Protein AF-A0A4Z0YUM8-F1 (afdb_monomer_lite)

Structure (mmCIF, N/CA/C/O backbone):
data_AF-A0A4Z0YUM8-F1
#
_entry.id   AF-A0A4Z0YUM8-F1
#
loop_
_atom_site.group_PDB
_atom_site.id
_atom_site.type_symbol
_atom_site.label_atom_id
_atom_site.label_alt_id
_atom_site.label_comp_id
_atom_site.label_asym_id
_atom_site.label_entity_id
_atom_site.label_seq_id
_atom_site.pdbx_PDB_ins_code
_atom_site.Cartn_x
_atom_site.Cartn_y
_atom_site.Cartn_z
_atom_site.occupancy
_atom_site.B_iso_or_equiv
_atom_site.auth_seq_id
_atom_site.auth_comp_id
_atom_site.auth_asym_id
_atom_site.auth_atom_id
_atom_site.pdbx_PDB_model_num
ATOM 1 N N . MET A 1 1 ? -25.421 -18.903 24.228 1.00 39.03 1 MET A N 1
ATOM 2 C CA . MET A 1 1 ? -24.844 -17.783 23.452 1.00 39.03 1 MET A CA 1
ATOM 3 C C . MET A 1 1 ? -24.261 -18.349 22.165 1.00 39.03 1 MET A C 1
ATOM 5 O O . MET A 1 1 ? -23.319 -19.126 22.245 1.00 39.03 1 MET A O 1
ATOM 9 N N . ARG A 1 2 ? -24.851 -18.063 20.997 1.00 42.38 2 ARG A N 1
ATOM 10 C CA . ARG A 1 2 ? -24.218 -18.382 19.706 1.00 42.38 2 ARG A CA 1
ATOM 11 C C . ARG A 1 2 ? -23.190 -17.288 19.436 1.00 42.38 2 ARG A C 1
ATOM 13 O O . ARG A 1 2 ? -23.579 -16.132 19.321 1.00 42.38 2 ARG A O 1
ATOM 20 N N . MET A 1 3 ? -21.909 -17.638 19.367 1.00 44.06 3 MET A N 1
ATOM 21 C CA . MET A 1 3 ? -20.911 -16.745 18.785 1.00 44.06 3 MET A CA 1
ATOM 22 C C . MET A 1 3 ? -21.235 -16.647 17.295 1.00 44.06 3 MET A C 1
ATOM 24 O O . MET A 1 3 ? -21.084 -17.626 16.563 1.00 44.06 3 MET A O 1
ATOM 28 N N . VAL A 1 4 ? -21.760 -15.504 16.858 1.00 55.09 4 VAL A N 1
ATOM 29 C CA . VAL A 1 4 ? -21.798 -15.181 15.433 1.00 55.09 4 VAL A CA 1
ATOM 30 C C . VAL A 1 4 ? -20.334 -15.046 15.028 1.00 55.09 4 VAL A C 1
ATOM 32 O O . VAL A 1 4 ? -19.648 -14.148 15.503 1.00 55.09 4 VAL A O 1
ATOM 35 N N . ARG A 1 5 ? -19.817 -15.993 14.239 1.00 58.06 5 ARG A N 1
ATOM 36 C CA . ARG A 1 5 ? -18.514 -15.812 13.597 1.00 58.06 5 ARG A CA 1
ATOM 37 C C . ARG A 1 5 ? -18.691 -14.670 12.608 1.00 58.06 5 ARG A C 1
ATOM 39 O O . ARG A 1 5 ? -19.386 -14.842 11.610 1.00 58.06 5 ARG A O 1
ATOM 46 N N . GLU A 1 6 ? -18.128 -13.512 12.924 1.00 72.12 6 GLU A N 1
ATOM 47 C CA . GLU A 1 6 ? -18.044 -12.417 11.967 1.00 72.12 6 GLU A CA 1
ATOM 48 C C . GLU A 1 6 ? -17.332 -12.928 10.715 1.00 72.12 6 GLU A C 1
ATOM 50 O O . GLU A 1 6 ? -16.267 -13.545 10.796 1.00 72.12 6 GLU A O 1
ATOM 55 N N . ARG A 1 7 ? -17.957 -12.731 9.551 1.00 84.81 7 ARG A N 1
ATOM 56 C CA . ARG A 1 7 ? -17.320 -13.049 8.276 1.00 84.81 7 ARG A CA 1
ATOM 57 C C . ARG A 1 7 ? -16.142 -12.087 8.113 1.00 84.81 7 ARG A C 1
ATOM 59 O O . ARG A 1 7 ? -16.313 -10.874 8.229 1.00 84.81 7 ARG A O 1
ATOM 66 N N . VAL A 1 8 ? -14.961 -12.647 7.896 1.00 93.00 8 VAL A N 1
ATOM 67 C CA . VAL A 1 8 ? -13.752 -11.899 7.550 1.00 93.00 8 VAL A CA 1
ATOM 68 C C . VAL A 1 8 ? -13.536 -12.075 6.056 1.00 93.00 8 VAL A C 1
ATOM 70 O O . VAL A 1 8 ? -13.569 -13.208 5.573 1.00 93.00 8 VAL A O 1
ATOM 73 N N . VAL A 1 9 ? -13.386 -10.967 5.336 1.00 95.56 9 VAL A N 1
ATOM 74 C CA . VAL A 1 9 ? -12.909 -10.981 3.948 1.00 95.56 9 VAL A CA 1
ATOM 75 C C . VAL A 1 9 ? -11.384 -10.952 3.989 1.00 95.56 9 VAL A C 1
ATOM 77 O O . VAL A 1 9 ? -10.808 -10.193 4.769 1.00 95.56 9 VAL A O 1
ATOM 80 N N . ASP A 1 10 ? -10.751 -11.829 3.213 1.00 96.31 10 ASP A N 1
ATOM 81 C CA . ASP A 1 10 ? -9.299 -11.884 3.060 1.00 96.31 10 ASP A CA 1
ATOM 82 C C . ASP A 1 10 ? -8.924 -11.290 1.704 1.00 96.31 10 ASP A C 1
ATOM 84 O O . ASP A 1 10 ? -9.365 -11.786 0.672 1.00 96.31 10 ASP A O 1
ATOM 88 N N . PHE A 1 11 ? -8.117 -10.234 1.723 1.00 98.00 11 PHE A N 1
ATOM 89 C CA . PHE A 1 11 ? -7.722 -9.485 0.534 1.00 98.00 11 PHE A CA 1
ATOM 90 C C . PHE A 1 11 ? -6.359 -9.897 -0.030 1.00 98.00 11 PHE A C 1
ATOM 92 O O . PHE A 1 11 ? -5.881 -9.290 -0.986 1.00 98.00 11 PHE A O 1
ATOM 99 N N . ASN A 1 12 ? -5.700 -10.916 0.534 1.00 97.56 12 ASN A N 1
ATOM 100 C CA . ASN A 1 12 ? -4.313 -11.238 0.194 1.00 97.56 12 ASN A CA 1
ATOM 101 C C . ASN A 1 12 ? -4.078 -11.516 -1.306 1.00 97.56 12 ASN A C 1
ATOM 103 O O . ASN A 1 12 ? -2.969 -11.290 -1.793 1.00 97.56 12 ASN A O 1
ATOM 107 N N . GLU A 1 13 ? -5.093 -11.969 -2.043 1.00 97.44 13 GLU A N 1
ATOM 108 C CA . GLU A 1 13 ? -5.005 -12.158 -3.495 1.00 97.44 13 GLU A CA 1
ATOM 109 C C . GLU A 1 13 ? -4.672 -10.863 -4.251 1.00 97.44 13 GLU A C 1
ATOM 111 O O . GLU A 1 13 ? -3.829 -10.898 -5.142 1.00 97.44 13 GLU A O 1
ATOM 116 N N . TYR A 1 14 ? -5.194 -9.707 -3.830 1.00 98.44 14 TYR A N 1
ATOM 117 C CA . TYR A 1 14 ? -4.875 -8.414 -4.446 1.00 98.44 14 TYR A CA 1
ATOM 118 C C . TYR A 1 14 ? -3.397 -8.035 -4.272 1.00 98.44 14 TYR A C 1
ATOM 120 O O . TYR A 1 14 ? -2.779 -7.493 -5.187 1.00 98.44 14 TYR A O 1
ATOM 128 N N . ALA A 1 15 ? -2.786 -8.375 -3.132 1.00 97.62 15 ALA A N 1
ATOM 129 C CA . ALA A 1 15 ? -1.348 -8.179 -2.940 1.00 97.62 15 ALA A CA 1
ATOM 130 C C . ALA A 1 15 ? -0.509 -9.109 -3.832 1.00 97.62 15 ALA A C 1
ATOM 132 O O . ALA A 1 15 ? 0.540 -8.697 -4.328 1.00 97.62 15 ALA A O 1
ATOM 133 N N . VAL A 1 16 ? -0.961 -10.350 -4.049 1.00 98.25 16 VAL A N 1
ATOM 134 C CA . VAL A 1 16 ? -0.305 -11.292 -4.971 1.00 98.25 16 VAL A CA 1
ATOM 135 C C . VAL A 1 16 ? -0.409 -10.790 -6.411 1.00 98.25 16 VAL A C 1
ATOM 137 O O . VAL A 1 16 ? 0.597 -10.795 -7.119 1.00 98.25 16 VAL A O 1
ATOM 140 N N . THR A 1 17 ? -1.579 -10.302 -6.824 1.00 98.19 17 THR A N 1
ATOM 141 C CA . THR A 1 17 ? -1.797 -9.717 -8.153 1.00 98.19 17 THR A CA 1
ATOM 142 C C . THR A 1 17 ? -0.903 -8.502 -8.380 1.00 98.19 17 THR A C 1
ATOM 144 O O . THR A 1 17 ? -0.144 -8.488 -9.345 1.00 98.19 17 THR A O 1
ATOM 147 N N . ALA A 1 18 ? -0.893 -7.528 -7.464 1.00 98.19 18 ALA A N 1
ATOM 148 C CA . ALA A 1 18 ? -0.030 -6.350 -7.580 1.00 98.19 18 ALA A CA 1
ATOM 149 C C . ALA A 1 18 ? 1.464 -6.721 -7.638 1.00 98.19 18 ALA A C 1
ATOM 151 O O . ALA A 1 18 ? 2.238 -6.127 -8.391 1.00 98.19 18 ALA A O 1
ATOM 152 N N . TRP A 1 19 ? 1.881 -7.737 -6.873 1.00 98.38 19 TRP A N 1
ATOM 153 C CA . TRP A 1 19 ? 3.237 -8.270 -6.967 1.00 98.38 19 TRP A CA 1
ATOM 154 C C . TRP A 1 19 ? 3.523 -8.875 -8.342 1.00 98.38 19 TRP A C 1
ATOM 156 O O . TRP A 1 19 ? 4.568 -8.573 -8.920 1.00 98.38 19 TRP A O 1
ATOM 166 N N . HIS A 1 20 ? 2.605 -9.679 -8.885 1.00 97.94 20 HIS A N 1
ATOM 167 C CA . HIS A 1 20 ? 2.757 -10.285 -10.205 1.00 97.94 20 HIS A CA 1
ATOM 168 C C . HIS A 1 20 ? 2.899 -9.216 -11.293 1.00 97.94 20 HIS A C 1
ATOM 170 O O . HIS A 1 20 ? 3.880 -9.248 -12.038 1.00 97.94 20 HIS A O 1
ATOM 176 N N . VAL A 1 21 ? 2.007 -8.218 -11.292 1.00 98.06 21 VAL A N 1
ATOM 177 C CA . VAL A 1 21 ? 2.018 -7.070 -12.213 1.00 98.06 21 VAL A CA 1
ATOM 178 C C . VAL A 1 21 ? 3.389 -6.397 -12.261 1.00 98.06 21 VAL A C 1
ATOM 180 O O . VAL A 1 21 ? 3.895 -6.133 -13.347 1.00 98.06 21 VAL A O 1
ATOM 183 N N . LEU A 1 22 ? 4.028 -6.167 -11.110 1.00 97.44 22 LEU A N 1
ATOM 184 C CA . LEU A 1 22 ? 5.281 -5.407 -11.044 1.00 97.44 22 LEU A CA 1
ATOM 185 C C . LEU A 1 22 ? 6.564 -6.247 -11.112 1.00 97.44 22 LEU A C 1
ATOM 187 O O . LEU A 1 22 ? 7.640 -5.671 -11.247 1.00 97.44 22 LEU A O 1
ATOM 191 N N . ASN A 1 23 ? 6.486 -7.577 -10.986 1.00 95.94 23 ASN A N 1
ATOM 192 C CA . ASN A 1 23 ? 7.684 -8.425 -10.864 1.00 95.94 23 ASN A CA 1
ATOM 193 C C . ASN A 1 23 ? 7.767 -9.574 -11.872 1.00 95.94 23 ASN A C 1
ATOM 195 O O . ASN A 1 23 ? 8.863 -10.079 -12.099 1.00 95.94 23 ASN A O 1
ATOM 199 N N . THR A 1 24 ? 6.644 -10.046 -12.419 1.00 95.62 24 THR A N 1
ATOM 200 C CA . THR A 1 24 ? 6.628 -11.281 -13.231 1.00 95.62 24 THR A CA 1
ATOM 201 C C . THR A 1 24 ? 5.616 -11.283 -14.381 1.00 95.62 24 THR A C 1
ATOM 203 O O . THR A 1 24 ? 5.461 -12.314 -15.030 1.00 95.62 24 THR A O 1
ATOM 206 N N . SER A 1 25 ? 4.928 -10.168 -14.631 1.00 95.50 25 SER A N 1
ATOM 207 C CA . SER A 1 25 ? 4.009 -10.000 -15.763 1.00 95.50 25 SER A CA 1
ATOM 208 C C . SER A 1 25 ? 4.757 -9.713 -17.068 1.00 95.50 25 SER A C 1
ATOM 210 O O . SER A 1 25 ? 5.950 -9.395 -17.076 1.00 95.50 25 SER A O 1
ATOM 212 N N . GLU A 1 26 ? 4.026 -9.716 -18.174 1.00 94.56 26 GLU A N 1
ATOM 213 C CA . GLU A 1 26 ? 4.465 -9.239 -19.482 1.00 94.56 26 GLU A CA 1
ATOM 214 C C . GLU A 1 26 ? 4.989 -7.793 -19.466 1.00 94.56 26 GLU A C 1
ATOM 216 O O . GLU A 1 26 ? 5.866 -7.458 -20.261 1.00 94.56 26 GLU A O 1
ATOM 221 N N . TYR A 1 27 ? 4.531 -6.945 -18.535 1.00 94.75 27 TYR A N 1
ATOM 222 C CA . TYR A 1 27 ? 5.014 -5.565 -18.407 1.00 94.75 27 TYR A CA 1
ATOM 223 C C . TYR A 1 27 ? 6.481 -5.503 -17.979 1.00 94.75 27 TYR A C 1
ATOM 225 O O . TYR A 1 27 ? 7.163 -4.508 -18.219 1.00 94.75 27 TYR A O 1
ATOM 233 N N . THR A 1 28 ? 6.972 -6.563 -17.330 1.00 93.38 28 THR A N 1
ATOM 234 C CA . THR A 1 28 ? 8.376 -6.680 -16.916 1.00 93.38 28 THR A CA 1
ATOM 235 C C . THR A 1 28 ? 9.277 -7.178 -18.043 1.00 93.38 28 THR A C 1
ATOM 237 O O . THR A 1 28 ? 10.501 -7.092 -17.946 1.00 93.38 28 THR A O 1
ATOM 240 N N . GLU A 1 29 ? 8.705 -7.658 -19.146 1.00 92.12 29 GLU A N 1
ATOM 241 C CA . GLU A 1 29 ? 9.470 -8.202 -20.257 1.00 92.12 29 GLU A CA 1
ATOM 242 C C . GLU A 1 29 ? 9.963 -7.114 -21.224 1.00 92.12 29 GLU A C 1
ATOM 244 O O . GLU A 1 29 ? 9.377 -6.047 -21.410 1.00 92.12 29 GLU A O 1
ATOM 249 N N . GLY A 1 30 ? 11.062 -7.409 -21.920 1.00 89.81 30 GLY A N 1
ATOM 250 C CA . GLY A 1 30 ? 11.582 -6.553 -22.983 1.00 89.81 30 GLY A CA 1
ATOM 251 C C . GLY A 1 30 ? 12.551 -5.468 -22.513 1.00 89.81 30 GLY A C 1
ATOM 252 O O . GLY A 1 30 ? 13.209 -5.575 -21.484 1.00 89.81 30 GLY A O 1
ATOM 253 N N . SER A 1 31 ? 12.742 -4.456 -23.362 1.00 95.06 31 SER A N 1
ATOM 254 C CA . SER A 1 31 ? 13.673 -3.358 -23.092 1.00 95.06 31 SER A CA 1
ATOM 255 C C . SER A 1 31 ? 13.038 -2.308 -22.181 1.00 95.06 31 SER A C 1
ATOM 257 O O . SER A 1 31 ? 11.819 -2.172 -22.145 1.00 95.06 31 SER A O 1
ATOM 259 N N . GLY A 1 32 ? 13.861 -1.479 -21.531 1.00 95.50 32 GLY A N 1
ATOM 260 C CA . GLY A 1 32 ? 13.364 -0.386 -20.686 1.00 95.50 32 GLY A CA 1
ATOM 261 C C . GLY A 1 32 ? 12.387 0.564 -21.397 1.00 95.50 32 GLY A C 1
ATOM 262 O O . GLY A 1 32 ? 11.445 1.035 -20.780 1.00 95.50 32 GLY A O 1
ATOM 263 N N . SER A 1 33 ? 12.532 0.786 -22.711 1.00 95.75 33 SER A N 1
ATOM 264 C CA . SER A 1 33 ? 11.564 1.585 -23.486 1.00 95.75 33 SER A CA 1
ATOM 265 C C . SER A 1 33 ? 10.181 0.932 -23.561 1.00 95.75 33 SER A C 1
ATOM 267 O O . SER A 1 33 ? 9.184 1.636 -23.502 1.00 95.75 33 SER A O 1
ATOM 269 N N . LYS A 1 34 ? 10.113 -0.400 -23.680 1.00 95.31 34 LYS A N 1
ATOM 270 C CA . LYS A 1 34 ? 8.835 -1.125 -23.665 1.00 95.31 34 LYS A CA 1
ATOM 271 C C . LYS A 1 34 ? 8.221 -1.125 -22.271 1.00 95.31 34 LYS A C 1
ATOM 273 O O . LYS A 1 34 ? 7.028 -0.905 -22.135 1.00 95.31 34 LYS A O 1
ATOM 278 N N . GLN A 1 35 ? 9.049 -1.314 -21.244 1.00 97.00 35 GLN A N 1
ATOM 279 C CA . GLN A 1 35 ? 8.609 -1.224 -19.852 1.00 97.00 35 GLN A CA 1
ATOM 280 C C . GLN A 1 35 ? 8.076 0.176 -19.503 1.00 97.00 35 GLN A C 1
ATOM 282 O O . GLN A 1 35 ? 7.116 0.289 -18.754 1.00 97.00 35 GLN A O 1
ATOM 287 N N . TYR A 1 36 ? 8.676 1.234 -20.059 1.00 96.56 36 TYR A N 1
ATOM 288 C CA . TYR A 1 36 ? 8.174 2.606 -19.945 1.00 96.56 36 TYR A CA 1
ATOM 289 C C . TYR A 1 36 ? 6.792 2.761 -20.595 1.00 96.56 36 TYR A C 1
ATOM 291 O O . TYR A 1 36 ? 5.893 3.334 -19.999 1.00 96.56 36 TYR A O 1
ATOM 299 N N . GLU A 1 37 ? 6.590 2.226 -21.803 1.00 95.75 37 GLU A N 1
ATOM 300 C CA . GLU A 1 37 ? 5.277 2.264 -22.465 1.00 95.75 37 GLU A CA 1
ATOM 301 C C . GLU A 1 37 ? 4.213 1.480 -21.674 1.00 95.75 37 GLU A C 1
ATOM 303 O O . GLU A 1 37 ? 3.078 1.935 -21.547 1.00 95.75 37 GLU A O 1
ATOM 308 N N . ALA A 1 38 ? 4.594 0.339 -21.093 1.00 95.94 38 ALA A N 1
ATOM 309 C CA . ALA A 1 38 ? 3.719 -0.528 -20.307 1.00 95.94 38 ALA A CA 1
ATOM 310 C C . ALA A 1 38 ? 3.441 -0.028 -18.875 1.00 95.94 38 ALA A C 1
ATOM 312 O O . ALA A 1 38 ? 2.526 -0.525 -18.216 1.00 95.94 38 ALA A O 1
ATOM 313 N N . SER A 1 39 ? 4.205 0.942 -18.356 1.00 96.50 39 SER A N 1
ATOM 314 C CA . SER A 1 39 ? 4.115 1.332 -16.942 1.00 96.50 39 SER A CA 1
ATOM 315 C C . SER A 1 39 ? 2.777 1.951 -16.569 1.00 96.50 39 SER A C 1
ATOM 317 O O . SER A 1 39 ? 2.345 1.819 -15.425 1.00 96.50 39 SER A O 1
ATOM 319 N N . PHE A 1 40 ? 2.106 2.602 -17.520 1.00 95.69 40 PHE A N 1
ATOM 320 C CA . PHE A 1 40 ? 0.789 3.185 -17.288 1.00 95.69 40 PHE A CA 1
ATOM 321 C C . PHE A 1 40 ? -0.284 2.110 -17.064 1.00 95.69 40 PHE A C 1
ATOM 323 O O . PHE A 1 40 ? -1.086 2.231 -16.137 1.00 95.69 40 PHE A O 1
ATOM 330 N N . GLU A 1 41 ? -0.264 1.044 -17.867 1.00 97.50 41 GLU A N 1
ATOM 331 C CA . GLU A 1 41 ? -1.171 -0.103 -17.727 1.00 97.50 41 GLU A CA 1
ATOM 332 C C . GLU A 1 41 ? -0.879 -0.863 -16.428 1.00 97.50 41 GLU A C 1
ATOM 334 O O . GLU A 1 41 ? -1.780 -1.057 -15.614 1.00 97.50 41 GLU A O 1
ATOM 339 N N . ALA A 1 42 ? 0.397 -1.149 -16.146 1.00 97.44 42 ALA A N 1
ATOM 340 C CA . ALA A 1 42 ? 0.805 -1.786 -14.894 1.00 97.44 42 ALA A CA 1
ATOM 341 C C . ALA A 1 42 ? 0.372 -0.985 -13.652 1.00 97.44 42 ALA A C 1
ATOM 343 O O . ALA A 1 42 ? -0.100 -1.549 -12.665 1.00 97.44 42 ALA A O 1
ATOM 344 N N . ARG A 1 43 ? 0.510 0.347 -13.686 1.00 97.50 43 ARG A N 1
ATOM 345 C CA . ARG A 1 43 ? 0.016 1.235 -12.623 1.00 97.50 43 ARG A CA 1
ATOM 346 C C . ARG A 1 43 ? -1.508 1.140 -12.495 1.00 97.50 43 ARG A C 1
ATOM 348 O O . ARG A 1 43 ? -1.988 1.061 -11.366 1.00 97.50 43 ARG A O 1
ATOM 355 N N . SER A 1 44 ? -2.252 1.129 -13.603 1.00 98.06 44 SER A N 1
ATOM 356 C CA . SER A 1 44 ? -3.715 0.977 -13.586 1.00 98.06 44 SER A CA 1
ATOM 357 C C . SER A 1 44 ? -4.138 -0.322 -12.898 1.00 98.06 44 SER A C 1
ATOM 359 O O . SER A 1 44 ? -4.957 -0.280 -11.986 1.00 98.06 44 SER A O 1
ATOM 361 N N . ASP A 1 45 ? -3.508 -1.448 -13.239 1.00 98.38 45 ASP A N 1
ATOM 362 C CA . ASP A 1 45 ? -3.834 -2.752 -12.648 1.00 98.38 45 ASP A CA 1
ATOM 363 C C . ASP A 1 45 ? -3.565 -2.787 -11.131 1.00 98.38 45 ASP A C 1
ATOM 365 O O . ASP A 1 45 ? -4.314 -3.386 -10.351 1.00 98.38 45 ASP A O 1
ATOM 369 N N . VAL A 1 46 ? -2.502 -2.112 -10.676 1.00 98.44 46 VAL A N 1
ATOM 370 C CA . VAL A 1 46 ? -2.215 -1.962 -9.240 1.00 98.44 46 VAL A CA 1
ATOM 371 C C . VAL A 1 46 ? -3.261 -1.078 -8.554 1.00 98.44 46 VAL A C 1
ATOM 373 O O . VAL A 1 46 ? -3.695 -1.403 -7.448 1.00 98.44 46 VAL A O 1
ATOM 376 N N . ILE A 1 47 ? -3.687 0.017 -9.190 1.00 98.44 47 ILE A N 1
ATOM 377 C CA . ILE A 1 47 ? -4.746 0.895 -8.670 1.00 98.44 47 ILE A CA 1
ATOM 378 C C . ILE A 1 47 ? -6.074 0.144 -8.560 1.00 98.44 47 ILE A C 1
ATOM 380 O O . ILE A 1 47 ? -6.750 0.269 -7.540 1.00 98.44 47 ILE A O 1
ATOM 384 N N . ASP A 1 48 ? -6.417 -0.694 -9.536 1.00 98.44 48 ASP A N 1
ATOM 385 C CA . ASP A 1 48 ? -7.634 -1.507 -9.497 1.00 98.44 48 ASP A CA 1
ATOM 386 C C . ASP A 1 48 ? -7.629 -2.483 -8.314 1.00 98.44 48 ASP A C 1
ATOM 388 O O . ASP A 1 48 ? -8.643 -2.626 -7.623 1.00 98.44 48 ASP A O 1
ATOM 392 N N . CYS A 1 49 ? -6.476 -3.082 -7.991 1.00 98.62 49 CYS A N 1
ATOM 393 C CA . CYS A 1 49 ? -6.323 -3.887 -6.776 1.00 98.62 49 CYS A CA 1
ATOM 394 C C . CYS A 1 49 ? -6.598 -3.065 -5.505 1.00 98.62 49 CYS A C 1
ATOM 396 O O . CYS A 1 49 ? -7.298 -3.525 -4.604 1.00 98.62 49 CYS A O 1
ATOM 398 N N . ILE A 1 50 ? -6.053 -1.848 -5.421 1.00 98.69 50 ILE A N 1
ATOM 399 C CA . ILE A 1 50 ? -6.211 -0.964 -4.256 1.00 98.69 50 ILE A CA 1
ATOM 400 C C . ILE A 1 50 ? -7.673 -0.525 -4.102 1.00 98.69 50 ILE A C 1
ATOM 402 O O . ILE A 1 50 ? -8.240 -0.637 -3.012 1.00 98.69 50 ILE A O 1
ATOM 406 N N . ASN A 1 51 ? -8.298 -0.080 -5.192 1.00 98.44 51 ASN A N 1
ATOM 407 C CA . ASN A 1 51 ? -9.686 0.373 -5.198 1.00 98.44 51 ASN A CA 1
ATOM 408 C C . ASN A 1 51 ? -10.649 -0.757 -4.833 1.00 98.44 51 ASN A C 1
ATOM 410 O O . ASN A 1 51 ? -11.539 -0.537 -4.017 1.00 98.44 51 ASN A O 1
ATOM 414 N N . SER A 1 52 ? -10.425 -1.972 -5.339 1.00 98.25 52 SER A N 1
ATOM 415 C CA . SER A 1 52 ? -11.263 -3.133 -5.009 1.00 98.25 52 SER A CA 1
ATOM 416 C C . SER A 1 52 ? -11.255 -3.434 -3.504 1.00 98.25 52 SER A C 1
ATOM 418 O O . SER A 1 52 ? -12.309 -3.639 -2.901 1.00 98.25 52 SER A O 1
ATOM 420 N N . ILE A 1 53 ? -10.087 -3.351 -2.849 1.00 98.25 53 ILE A N 1
ATOM 421 C CA . ILE A 1 53 ? -9.993 -3.475 -1.383 1.00 98.25 53 ILE A CA 1
ATOM 422 C C . ILE A 1 53 ? -10.809 -2.374 -0.691 1.00 98.25 53 ILE A C 1
ATOM 424 O O . ILE A 1 53 ? -11.522 -2.649 0.279 1.00 98.25 53 ILE A O 1
ATOM 428 N N . GLY A 1 54 ? -10.704 -1.131 -1.167 1.00 97.19 54 GLY A N 1
ATOM 429 C CA . GLY A 1 54 ? -11.439 0.011 -0.622 1.00 97.19 54 GLY A CA 1
ATOM 430 C C . GLY A 1 54 ? -12.958 -0.129 -0.753 1.00 97.19 54 GLY A C 1
ATOM 431 O O . GLY A 1 54 ? -13.679 0.109 0.214 1.00 97.19 54 GLY A O 1
ATOM 432 N N . GLU A 1 55 ? -13.448 -0.570 -1.912 1.00 96.81 55 GLU A N 1
ATOM 433 C CA . GLU A 1 55 ? -14.876 -0.782 -2.182 1.00 96.81 55 GLU A CA 1
ATOM 434 C C . GLU A 1 55 ? -15.485 -1.891 -1.313 1.00 96.81 55 GLU A C 1
ATOM 436 O O . GLU A 1 55 ? -16.624 -1.781 -0.842 1.00 96.81 55 GLU A O 1
ATOM 441 N N . GLU A 1 56 ? -14.725 -2.959 -1.067 1.00 96.31 56 GLU A N 1
ATOM 442 C CA . GLU A 1 56 ? -15.161 -4.081 -0.237 1.00 96.31 56 GLU A CA 1
ATOM 443 C C . GLU A 1 56 ? -15.033 -3.802 1.272 1.00 96.31 56 GLU A C 1
ATOM 445 O O . GLU A 1 56 ? -15.752 -4.402 2.081 1.00 96.31 56 GLU A O 1
ATOM 450 N N . THR A 1 57 ? -14.167 -2.866 1.676 1.00 96.50 57 THR A N 1
ATOM 451 C CA . THR A 1 57 ? -13.925 -2.539 3.088 1.00 96.50 57 THR A CA 1
ATOM 452 C C . THR A 1 57 ? -14.812 -1.395 3.555 1.00 96.50 57 THR A C 1
ATOM 454 O O . THR A 1 57 ? -14.440 -0.229 3.524 1.00 96.50 57 THR A O 1
ATOM 457 N N . LYS A 1 58 ? -15.992 -1.724 4.078 1.00 95.12 58 LYS A N 1
ATOM 458 C CA . LYS A 1 58 ? -16.925 -0.730 4.638 1.00 95.12 58 LYS A CA 1
ATOM 459 C C . LYS A 1 58 ? -16.593 -0.351 6.079 1.00 95.12 58 LYS A C 1
ATOM 461 O O . LYS A 1 58 ? -16.028 -1.163 6.817 1.00 95.12 58 LYS A O 1
ATOM 466 N N . ALA A 1 59 ? -17.042 0.821 6.526 1.00 94.44 59 ALA A N 1
ATOM 467 C CA . ALA A 1 59 ? -16.862 1.281 7.905 1.00 94.44 59 ALA A CA 1
ATOM 468 C C . ALA A 1 59 ? -17.464 0.328 8.958 1.00 94.44 59 ALA A C 1
ATOM 470 O O . ALA A 1 59 ? -16.928 0.192 10.056 1.00 94.44 59 ALA A O 1
ATOM 471 N N . GLU A 1 60 ? -18.547 -0.372 8.631 1.00 94.25 60 GLU A N 1
ATOM 472 C CA . GLU A 1 60 ? -19.198 -1.377 9.479 1.00 94.25 60 GLU A CA 1
ATOM 473 C C . GLU A 1 60 ? -18.579 -2.781 9.383 1.00 94.25 60 GLU A C 1
ATOM 475 O O . GLU A 1 60 ? -19.052 -3.708 10.043 1.00 94.25 60 GLU A O 1
ATOM 480 N N . SER A 1 61 ? -17.539 -2.963 8.564 1.00 95.44 61 SER A N 1
ATOM 481 C CA . SER A 1 61 ? -16.858 -4.252 8.426 1.00 95.44 61 SER A CA 1
ATOM 482 C C . SER A 1 61 ? -16.258 -4.708 9.752 1.00 95.44 61 SER A C 1
ATOM 484 O O . SER A 1 61 ? -15.868 -3.900 10.601 1.00 95.4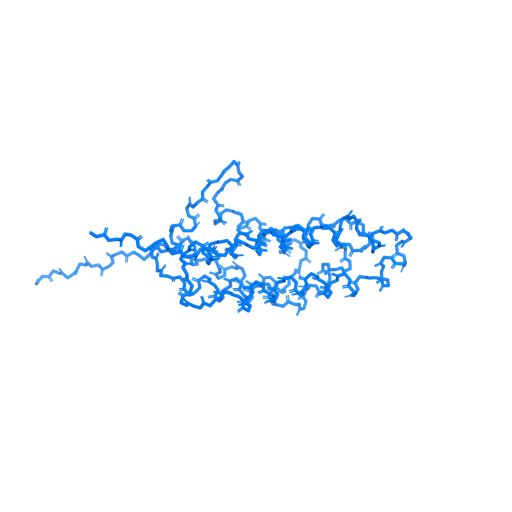4 61 SER A O 1
ATOM 486 N N . SER A 1 62 ? -16.133 -6.025 9.907 1.00 96.75 62 SER A N 1
ATOM 487 C CA . SER A 1 62 ? -15.484 -6.626 11.070 1.00 96.75 62 SER A CA 1
ATOM 488 C C . SER A 1 62 ? -14.041 -6.141 11.220 1.00 96.75 62 SER A C 1
ATOM 490 O O . SER A 1 62 ? -13.362 -5.856 10.227 1.00 96.75 62 SER A O 1
ATOM 492 N N . PHE A 1 63 ? -13.538 -6.125 12.458 1.00 96.75 63 PHE A N 1
ATOM 493 C CA . PHE A 1 63 ? -12.132 -5.817 12.741 1.00 96.75 63 PHE A CA 1
ATOM 494 C C . PHE A 1 63 ? -11.178 -6.639 11.866 1.00 96.75 63 PHE A C 1
ATOM 496 O O . PHE A 1 63 ? -10.233 -6.098 11.305 1.00 96.75 63 PHE A O 1
ATOM 503 N N . GLY A 1 64 ? -11.454 -7.941 11.714 1.00 97.19 64 GLY A N 1
ATOM 504 C CA . GLY A 1 64 ? -10.630 -8.837 10.902 1.00 97.19 64 GLY A CA 1
ATOM 505 C C . GLY A 1 64 ? -10.581 -8.440 9.425 1.00 97.19 64 GLY A C 1
ATOM 506 O O . GLY A 1 64 ? -9.521 -8.526 8.818 1.00 97.19 64 GLY A O 1
ATOM 507 N N . THR A 1 65 ? -11.692 -7.953 8.865 1.00 97.81 65 THR A N 1
ATOM 508 C CA . THR A 1 65 ? -11.741 -7.472 7.473 1.00 97.81 65 THR A CA 1
ATOM 509 C C . THR A 1 65 ? -10.927 -6.192 7.311 1.00 97.81 65 THR A C 1
ATOM 511 O O . THR A 1 65 ? -10.074 -6.111 6.434 1.00 97.81 65 THR A O 1
ATOM 514 N N . LYS A 1 66 ? -11.124 -5.214 8.206 1.00 98.25 66 LYS A N 1
ATOM 515 C CA . LYS A 1 66 ? -10.362 -3.954 8.194 1.00 98.25 66 LYS A CA 1
ATOM 516 C C . LYS A 1 66 ? -8.861 -4.194 8.382 1.00 98.25 66 LYS A C 1
ATOM 518 O O . LYS A 1 66 ? -8.039 -3.545 7.744 1.00 98.25 66 LYS A O 1
ATOM 523 N N . LEU A 1 67 ? -8.498 -5.144 9.242 1.00 97.75 67 LEU A N 1
ATOM 524 C CA . LEU A 1 67 ? -7.111 -5.546 9.443 1.00 97.75 67 LEU A CA 1
ATOM 525 C C . LEU A 1 67 ? -6.524 -6.202 8.185 1.00 97.75 67 LEU A C 1
ATOM 527 O O . LEU A 1 67 ? -5.448 -5.796 7.756 1.00 97.75 67 LEU A O 1
ATOM 531 N N . SER A 1 68 ? -7.233 -7.160 7.574 1.00 98.06 68 SER A N 1
ATOM 532 C CA . SER A 1 68 ? -6.799 -7.789 6.318 1.00 98.06 68 SER A CA 1
ATOM 533 C C . SER A 1 68 ? -6.591 -6.747 5.214 1.00 98.06 68 SER A C 1
ATOM 535 O O . SER A 1 68 ? -5.595 -6.809 4.490 1.00 98.06 68 SER A O 1
ATOM 537 N N . ALA A 1 69 ? -7.471 -5.743 5.133 1.00 98.56 69 ALA A N 1
ATOM 538 C CA . ALA A 1 69 ? -7.337 -4.629 4.201 1.00 98.56 69 ALA A CA 1
ATOM 539 C C . ALA A 1 69 ? -6.052 -3.824 4.456 1.00 98.56 69 ALA A C 1
ATOM 541 O O . ALA A 1 69 ? -5.247 -3.674 3.539 1.00 98.56 69 ALA A O 1
ATOM 542 N N . LEU A 1 70 ? -5.802 -3.371 5.695 1.00 98.31 70 LEU A N 1
ATOM 543 C CA . LEU A 1 70 ? -4.581 -2.623 6.036 1.00 98.31 70 LEU A CA 1
ATOM 544 C C . LEU A 1 70 ? -3.306 -3.421 5.744 1.00 98.31 70 LEU A C 1
ATOM 546 O O . LEU A 1 70 ? -2.360 -2.882 5.174 1.00 98.31 70 LEU A O 1
ATOM 550 N N . GLU A 1 71 ? -3.266 -4.701 6.114 1.00 98.12 71 GLU A N 1
ATOM 551 C CA . GLU A 1 71 ? -2.103 -5.555 5.861 1.00 98.12 71 GLU A CA 1
ATOM 552 C C . GLU A 1 71 ? -1.861 -5.768 4.364 1.00 98.12 71 GLU A C 1
ATOM 554 O O . GLU A 1 71 ? -0.712 -5.780 3.915 1.00 98.12 71 GLU A O 1
ATOM 559 N N . THR A 1 72 ? -2.930 -5.925 3.585 1.00 98.56 72 THR A N 1
ATOM 560 C CA . THR A 1 72 ? -2.855 -6.131 2.135 1.00 98.56 72 THR A CA 1
ATOM 561 C C . THR A 1 72 ? -2.433 -4.855 1.416 1.00 98.56 72 THR A C 1
ATOM 563 O O . THR A 1 72 ? -1.482 -4.897 0.637 1.00 98.56 72 THR A O 1
ATOM 566 N N . LEU A 1 73 ? -3.046 -3.709 1.728 1.00 98.69 73 LEU A N 1
ATOM 567 C CA . LEU A 1 73 ? -2.647 -2.404 1.189 1.00 98.69 73 LEU A CA 1
ATOM 568 C C . LEU A 1 73 ? -1.184 -2.100 1.521 1.00 98.69 73 LEU A C 1
ATOM 570 O O . LEU A 1 73 ? -0.428 -1.657 0.659 1.00 98.69 73 LEU A O 1
ATOM 574 N N . LEU A 1 74 ? -0.736 -2.443 2.733 1.00 98.00 74 LEU A N 1
ATOM 575 C CA . LEU A 1 74 ? 0.662 -2.290 3.112 1.00 98.00 74 LEU A CA 1
ATOM 576 C C . LEU A 1 74 ? 1.593 -3.205 2.301 1.00 98.00 74 LEU A C 1
ATOM 578 O O . LEU A 1 74 ? 2.684 -2.785 1.929 1.00 98.00 74 LEU A O 1
ATOM 582 N N . LYS A 1 75 ? 1.195 -4.442 1.977 1.00 98.25 75 LYS A N 1
ATOM 583 C CA . LYS A 1 75 ? 1.972 -5.310 1.068 1.00 98.25 75 LYS A CA 1
ATOM 584 C C . LYS A 1 75 ? 2.058 -4.723 -0.347 1.00 98.25 75 LYS A C 1
ATOM 586 O O . LYS A 1 75 ? 3.134 -4.776 -0.946 1.00 98.25 75 LYS A O 1
ATOM 591 N N . ILE A 1 76 ? 0.973 -4.140 -0.860 1.00 98.62 76 ILE A N 1
ATOM 592 C CA . ILE A 1 76 ? 0.957 -3.455 -2.164 1.00 98.62 76 ILE A CA 1
ATOM 593 C C . ILE A 1 76 ? 1.903 -2.247 -2.136 1.00 98.62 76 ILE A C 1
ATOM 595 O O . ILE A 1 76 ? 2.785 -2.147 -2.987 1.00 98.62 76 ILE A O 1
ATOM 599 N N . ALA A 1 77 ? 1.816 -1.403 -1.103 1.00 98.25 77 ALA A N 1
ATOM 600 C CA . ALA A 1 77 ? 2.715 -0.266 -0.891 1.00 98.25 77 ALA A CA 1
ATOM 601 C C . ALA A 1 77 ? 4.191 -0.689 -0.933 1.00 98.25 77 ALA A C 1
ATOM 603 O O . ALA A 1 77 ? 5.000 -0.113 -1.659 1.00 98.25 77 ALA A O 1
ATOM 604 N N . LYS A 1 78 ? 4.542 -1.753 -0.197 1.00 97.62 78 LYS A N 1
ATOM 605 C CA . LYS A 1 78 ? 5.904 -2.304 -0.200 1.00 97.62 78 LYS A CA 1
ATOM 606 C C . LYS A 1 78 ? 6.315 -2.789 -1.585 1.00 97.62 78 LYS A C 1
ATOM 608 O O . LYS A 1 78 ? 7.453 -2.557 -1.968 1.00 97.62 78 LYS A O 1
ATOM 613 N N . THR A 1 79 ? 5.412 -3.426 -2.327 1.00 98.00 79 THR A N 1
ATOM 614 C CA . THR A 1 79 ? 5.673 -3.899 -3.694 1.00 98.00 79 THR A CA 1
ATOM 615 C C . THR A 1 79 ? 6.020 -2.737 -4.625 1.00 98.00 79 THR A C 1
ATOM 617 O O . THR A 1 79 ? 7.038 -2.808 -5.305 1.00 98.00 79 THR A O 1
ATOM 620 N N . ILE A 1 80 ? 5.244 -1.648 -4.602 1.00 97.56 80 ILE A N 1
ATOM 621 C CA . ILE A 1 80 ? 5.515 -0.434 -5.394 1.00 97.56 80 ILE A CA 1
ATOM 622 C C . ILE A 1 80 ? 6.900 0.137 -5.049 1.00 97.56 80 ILE A C 1
ATOM 624 O O . ILE A 1 80 ? 7.709 0.437 -5.931 1.00 97.56 80 ILE A O 1
ATOM 628 N N . LEU A 1 81 ? 7.205 0.240 -3.753 1.00 97.06 81 LEU A N 1
ATOM 629 C CA . LEU A 1 81 ? 8.464 0.809 -3.270 1.00 97.06 81 LEU A CA 1
ATOM 630 C C . LEU A 1 81 ? 9.691 -0.009 -3.687 1.00 97.06 81 LEU A C 1
ATOM 632 O O . LEU A 1 81 ? 10.704 0.571 -4.064 1.00 97.06 81 LEU A O 1
ATOM 636 N N . ILE A 1 82 ? 9.604 -1.341 -3.652 1.00 96.00 82 ILE A N 1
ATOM 637 C CA . ILE A 1 82 ? 10.749 -2.221 -3.941 1.00 96.00 82 ILE A CA 1
ATOM 638 C C . ILE A 1 82 ? 10.859 -2.641 -5.411 1.00 96.00 82 ILE A C 1
ATOM 640 O O . ILE A 1 82 ? 11.877 -3.224 -5.777 1.00 96.00 82 ILE A O 1
ATOM 644 N N . ALA A 1 83 ? 9.836 -2.392 -6.239 1.00 93.00 83 ALA A N 1
ATOM 645 C CA . ALA A 1 83 ? 9.812 -2.834 -7.632 1.00 93.00 83 ALA A CA 1
ATOM 646 C C . ALA A 1 83 ? 11.057 -2.354 -8.404 1.00 93.00 83 ALA A C 1
ATOM 648 O O . ALA A 1 83 ? 11.433 -1.179 -8.363 1.00 93.00 83 ALA A O 1
ATOM 649 N N . GLY A 1 84 ? 11.720 -3.278 -9.092 1.00 85.44 84 GLY A N 1
ATOM 650 C CA . GLY A 1 84 ? 12.956 -3.005 -9.822 1.00 85.44 84 GLY A CA 1
ATOM 651 C C . GLY A 1 84 ? 12.739 -2.410 -11.215 1.00 85.44 84 GLY A C 1
ATOM 652 O O . GLY A 1 84 ? 11.620 -2.095 -11.617 1.00 85.44 84 GLY A O 1
ATOM 653 N N . ASP A 1 85 ? 13.843 -2.307 -11.953 1.00 89.38 85 ASP A N 1
ATOM 654 C CA . ASP A 1 85 ? 13.898 -2.001 -13.387 1.00 89.38 85 ASP A CA 1
ATOM 655 C C . ASP A 1 85 ? 13.228 -0.682 -13.815 1.00 89.38 85 ASP A C 1
ATOM 657 O O . ASP A 1 85 ? 12.953 0.207 -13.002 1.00 89.38 85 ASP A O 1
ATOM 661 N N . THR A 1 86 ? 13.060 -0.492 -15.128 1.00 96.62 86 THR A N 1
ATOM 662 C CA . THR A 1 86 ? 12.415 0.711 -15.662 1.00 96.62 86 THR A CA 1
ATOM 663 C C . THR A 1 86 ? 10.945 0.735 -15.265 1.00 96.62 86 THR A C 1
ATOM 665 O O . THR A 1 86 ? 10.488 1.763 -14.778 1.00 96.62 86 THR A O 1
ATOM 668 N N . LEU A 1 87 ? 10.241 -0.400 -15.346 1.00 96.88 87 LEU A N 1
ATOM 669 C CA . LEU A 1 87 ? 8.827 -0.490 -14.968 1.00 96.88 87 LEU A CA 1
ATOM 670 C C . LEU A 1 87 ? 8.565 0.023 -13.543 1.00 96.88 87 LEU A C 1
ATOM 672 O O . LEU A 1 87 ? 7.761 0.932 -13.350 1.00 96.88 87 LEU A O 1
ATOM 676 N N . GLY A 1 88 ? 9.259 -0.527 -12.541 1.00 96.38 88 GLY A N 1
ATOM 677 C CA . GLY A 1 88 ? 9.041 -0.164 -11.141 1.00 96.38 88 GLY A CA 1
ATOM 678 C C . GLY A 1 88 ? 9.401 1.288 -10.843 1.00 96.38 88 GLY A C 1
ATOM 679 O O . GLY A 1 88 ? 8.732 1.938 -10.038 1.00 96.38 88 GLY A O 1
ATOM 680 N N . ARG A 1 89 ? 10.423 1.832 -11.519 1.00 96.06 89 ARG A N 1
ATOM 681 C CA . ARG A 1 89 ? 10.754 3.259 -11.436 1.00 96.06 89 ARG A CA 1
ATOM 682 C C . ARG A 1 89 ? 9.610 4.130 -11.948 1.00 96.06 89 ARG A C 1
ATOM 684 O O . ARG A 1 89 ? 9.233 5.060 -11.243 1.00 96.06 89 ARG A O 1
ATOM 691 N N . GLU A 1 90 ? 9.092 3.853 -13.140 1.00 97.19 90 GLU A N 1
ATOM 692 C CA . GLU A 1 90 ? 8.032 4.672 -13.734 1.00 97.19 90 GLU A CA 1
ATOM 693 C C . GLU A 1 90 ? 6.723 4.542 -12.947 1.00 97.19 90 GLU A C 1
ATOM 695 O O . GLU A 1 90 ? 6.118 5.555 -12.616 1.00 97.19 90 GLU A O 1
ATOM 700 N N . VAL A 1 91 ? 6.346 3.333 -12.511 1.00 96.69 91 VAL A N 1
ATOM 701 C CA . VAL A 1 91 ? 5.172 3.139 -11.641 1.00 96.69 91 VAL A CA 1
ATOM 702 C C . VAL A 1 91 ? 5.310 3.934 -10.340 1.00 96.69 91 VAL A C 1
ATOM 704 O O . VAL A 1 91 ? 4.365 4.607 -9.941 1.00 96.69 91 VAL A O 1
ATOM 707 N N . ARG A 1 92 ? 6.481 3.934 -9.684 1.00 95.88 92 ARG A N 1
ATOM 708 C CA . ARG A 1 92 ? 6.696 4.789 -8.502 1.00 95.88 92 ARG A CA 1
ATOM 709 C C . ARG A 1 92 ? 6.480 6.267 -8.805 1.00 95.88 92 ARG A C 1
ATOM 711 O O . ARG A 1 92 ? 5.847 6.939 -8.001 1.00 95.88 92 ARG A O 1
ATOM 718 N N . LEU A 1 93 ? 6.998 6.769 -9.926 1.00 94.06 93 LEU A N 1
ATOM 719 C CA . LEU A 1 93 ? 6.823 8.173 -10.306 1.00 94.06 93 LEU A CA 1
ATOM 720 C C . LEU A 1 93 ? 5.349 8.519 -10.521 1.00 94.06 93 LEU A C 1
ATOM 722 O O . LEU A 1 93 ? 4.903 9.557 -10.048 1.00 94.06 93 LEU A O 1
ATOM 726 N N . GLU A 1 94 ? 4.572 7.633 -11.139 1.00 93.75 94 GLU A N 1
ATOM 727 C CA . GLU A 1 94 ? 3.121 7.814 -11.249 1.00 93.75 94 GLU A CA 1
ATOM 728 C C . GLU A 1 94 ? 2.458 7.900 -9.861 1.00 93.75 94 GLU A C 1
ATOM 730 O O . GLU A 1 94 ? 1.659 8.796 -9.591 1.00 93.75 94 GLU A O 1
ATOM 735 N N . PHE A 1 95 ? 2.868 7.039 -8.922 1.00 94.06 95 PHE A N 1
ATOM 736 C CA . PHE A 1 95 ? 2.397 7.067 -7.532 1.00 94.06 95 PHE A CA 1
ATOM 737 C C . PHE A 1 95 ? 2.848 8.297 -6.722 1.00 94.06 95 PHE A C 1
ATOM 739 O O . PHE A 1 95 ? 2.397 8.486 -5.593 1.00 94.06 95 PHE A O 1
ATOM 746 N N . GLN A 1 96 ? 3.673 9.187 -7.282 1.00 93.12 96 GLN A N 1
ATOM 747 C CA . GLN A 1 96 ? 3.911 10.504 -6.687 1.00 93.12 96 GLN A CA 1
ATOM 748 C C . GLN A 1 96 ? 2.627 11.346 -6.644 1.00 93.12 96 GLN A C 1
ATOM 750 O O . GLN A 1 96 ? 2.449 12.147 -5.722 1.00 93.12 96 GLN A O 1
ATOM 755 N N . HIS A 1 97 ? 1.741 11.157 -7.624 1.00 88.88 97 HIS A N 1
ATOM 756 C CA . HIS A 1 97 ? 0.503 11.920 -7.783 1.00 88.88 97 HIS A CA 1
ATOM 757 C C . HIS A 1 97 ? -0.753 11.139 -7.375 1.00 88.88 97 HIS A C 1
ATOM 759 O O . HIS A 1 97 ? -1.823 11.734 -7.267 1.00 88.88 97 HIS A O 1
ATOM 765 N N . GLU A 1 98 ? -0.625 9.838 -7.101 1.00 93.50 98 GLU A N 1
ATOM 766 C CA . GLU A 1 98 ? -1.738 8.972 -6.707 1.00 93.50 98 GLU A CA 1
ATOM 767 C C . GLU A 1 98 ? -1.845 8.823 -5.196 1.00 93.50 98 GLU A C 1
ATOM 769 O O . GLU A 1 98 ? -1.012 8.174 -4.564 1.00 93.50 98 GLU A O 1
ATOM 774 N N . SER A 1 99 ? -2.916 9.371 -4.622 1.00 95.88 99 SER A N 1
ATOM 775 C CA . SER A 1 99 ? -3.197 9.279 -3.186 1.00 95.88 99 SER A CA 1
ATOM 776 C C . SER A 1 99 ? -4.080 8.093 -2.796 1.00 95.88 99 SER A C 1
ATOM 778 O O . SER A 1 99 ? -4.210 7.814 -1.607 1.00 95.88 99 SER A O 1
ATOM 780 N N . CYS A 1 100 ? -4.658 7.360 -3.758 1.00 97.44 100 CYS A N 1
ATOM 781 C CA . CYS A 1 100 ? -5.679 6.334 -3.500 1.00 97.44 100 CYS A CA 1
ATOM 782 C C . CYS A 1 100 ? -5.272 5.306 -2.429 1.00 97.44 100 CYS A C 1
ATOM 784 O O . CYS A 1 100 ? -6.073 4.968 -1.558 1.00 97.44 100 CYS A O 1
ATOM 786 N N . LEU A 1 101 ? -4.014 4.853 -2.438 1.00 98.06 101 LEU A N 1
ATOM 787 C CA . LEU A 1 101 ? -3.491 3.931 -1.431 1.00 98.06 101 LEU A CA 1
ATOM 788 C C . LEU A 1 101 ? -3.515 4.541 -0.028 1.00 98.06 101 LEU A C 1
ATOM 790 O O . LEU A 1 101 ? -3.999 3.902 0.908 1.00 98.06 101 LEU A O 1
ATOM 794 N N . ALA A 1 102 ? -3.001 5.762 0.122 1.00 97.88 102 ALA A N 1
ATOM 795 C CA . ALA A 1 102 ? -2.976 6.446 1.406 1.00 97.88 102 ALA A CA 1
ATOM 796 C C . ALA A 1 102 ? -4.396 6.776 1.878 1.00 97.88 102 ALA A C 1
ATOM 798 O O . ALA A 1 102 ? -4.736 6.477 3.021 1.00 97.88 102 ALA A O 1
ATOM 799 N N . ASP A 1 103 ? -5.241 7.295 0.989 1.00 98.38 103 ASP A N 1
ATOM 800 C CA . ASP A 1 103 ? -6.620 7.682 1.285 1.00 98.38 103 ASP A CA 1
ATOM 801 C C . ASP A 1 103 ? -7.442 6.494 1.798 1.00 98.38 103 ASP A C 1
ATOM 803 O O . ASP A 1 103 ? -8.125 6.593 2.822 1.00 98.38 103 ASP A O 1
ATOM 807 N N . ILE A 1 104 ? -7.332 5.337 1.137 1.00 98.50 104 ILE A N 1
ATOM 808 C CA . ILE A 1 104 ? -8.038 4.122 1.554 1.00 98.50 104 ILE A CA 1
ATOM 809 C C . ILE A 1 104 ? -7.479 3.609 2.884 1.00 98.50 104 ILE A C 1
ATOM 811 O O . ILE A 1 104 ? -8.255 3.268 3.778 1.00 98.50 104 ILE A O 1
ATOM 815 N N . MET A 1 105 ? -6.155 3.582 3.075 1.00 98.56 105 MET A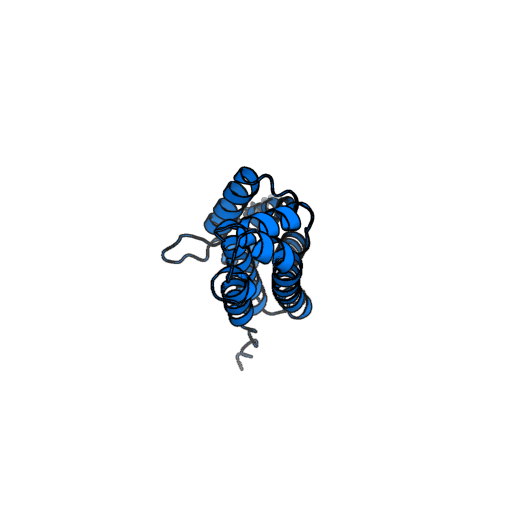 N 1
ATOM 816 C CA . MET A 1 105 ? -5.580 3.152 4.355 1.00 98.56 105 MET A CA 1
ATOM 817 C C . MET A 1 105 ? -6.008 4.065 5.515 1.00 98.56 105 MET A C 1
ATOM 819 O O . MET A 1 105 ? -6.348 3.561 6.589 1.00 98.56 105 MET A O 1
ATOM 823 N N . VAL A 1 106 ? -6.051 5.385 5.299 1.00 98.50 106 VAL A N 1
ATOM 824 C CA . VAL A 1 106 ? -6.557 6.365 6.273 1.00 98.50 106 VAL A CA 1
ATOM 825 C C . VAL A 1 106 ? -8.024 6.098 6.580 1.00 98.50 106 VAL A C 1
ATOM 827 O O . VAL A 1 106 ? -8.381 5.972 7.751 1.00 98.50 106 VAL A O 1
ATOM 830 N N . TYR A 1 107 ? -8.865 5.939 5.556 1.00 98.19 107 TYR A N 1
ATOM 831 C CA . TYR A 1 107 ? -10.284 5.629 5.727 1.00 98.19 107 TYR A CA 1
ATOM 832 C C . TYR A 1 107 ? -10.498 4.360 6.566 1.00 98.19 107 TYR A C 1
ATOM 834 O O . TYR A 1 107 ? -11.258 4.368 7.541 1.00 98.19 107 TYR A O 1
ATOM 842 N N . VAL A 1 108 ? -9.787 3.274 6.243 1.00 98.19 108 VAL A N 1
ATOM 843 C CA . VAL A 1 108 ? -9.897 2.009 6.979 1.00 98.19 108 VAL A CA 1
ATOM 844 C C . VAL A 1 108 ? -9.465 2.191 8.435 1.00 98.19 108 VAL A C 1
ATOM 846 O O . VAL A 1 108 ? -10.201 1.778 9.335 1.00 98.19 108 VAL A O 1
ATOM 849 N N . ALA A 1 109 ? -8.331 2.848 8.690 1.00 97.81 109 ALA A N 1
ATOM 850 C CA . ALA A 1 109 ? -7.832 3.092 10.044 1.00 97.81 109 ALA A CA 1
ATOM 851 C C . ALA A 1 109 ? -8.765 4.001 10.867 1.00 97.81 109 ALA A C 1
ATOM 853 O O . ALA A 1 109 ? -9.018 3.725 12.040 1.00 97.81 109 ALA A O 1
ATOM 854 N N . GLN A 1 110 ? -9.335 5.047 10.263 1.00 97.38 110 GLN A N 1
ATOM 855 C CA . GLN A 1 110 ? -10.305 5.935 10.914 1.00 97.38 110 GLN A CA 1
ATOM 856 C C . GLN A 1 110 ? -11.634 5.236 11.222 1.00 97.38 110 GLN A C 1
ATOM 858 O O . GLN A 1 110 ? -12.306 5.586 12.190 1.00 97.38 110 GLN A O 1
ATOM 863 N N . SER A 1 111 ? -12.012 4.228 10.432 1.00 97.25 111 SER A N 1
ATOM 864 C CA . SER A 1 111 ? -13.215 3.428 10.687 1.00 97.25 111 SER A CA 1
ATOM 865 C C . SER A 1 111 ? -13.062 2.427 11.841 1.00 97.25 111 SER A C 1
ATOM 867 O O . SER A 1 111 ? -14.047 1.817 12.271 1.00 97.25 111 SER A O 1
ATOM 869 N N . MET A 1 112 ? -11.838 2.197 12.322 1.00 97.06 112 MET A N 1
ATOM 870 C CA . MET A 1 112 ? -11.574 1.379 13.501 1.00 97.06 112 MET A CA 1
ATOM 871 C C . MET A 1 112 ? -11.821 2.187 14.778 1.00 97.06 112 MET A C 1
ATOM 873 O O . MET A 1 112 ? -11.515 3.373 14.865 1.00 97.06 112 MET A O 1
ATOM 877 N N . THR A 1 113 ? -12.333 1.529 15.813 1.00 96.12 113 THR A N 1
ATOM 878 C CA . THR A 1 113 ? -12.374 2.108 17.159 1.00 96.12 113 THR A CA 1
ATOM 879 C C . THR A 1 113 ? -10.955 2.312 17.710 1.00 96.12 113 THR A C 1
ATOM 881 O O . THR A 1 113 ? -10.038 1.586 17.320 1.00 96.12 113 THR A O 1
ATOM 884 N N . PRO A 1 114 ? -10.748 3.196 18.704 1.00 95.81 114 PRO A N 1
ATOM 885 C CA . PRO A 1 114 ? -9.426 3.382 19.314 1.00 95.81 114 PRO A CA 1
ATOM 886 C C . PRO A 1 114 ? -8.821 2.108 19.927 1.00 95.81 114 PRO A C 1
ATOM 888 O O . PRO A 1 114 ? -7.608 1.985 20.070 1.00 95.81 114 PRO A O 1
ATOM 891 N N . GLU A 1 115 ? -9.659 1.150 20.339 1.00 95.06 115 GLU A N 1
ATOM 892 C CA . GLU A 1 115 ? -9.198 -0.165 20.799 1.00 95.06 115 GLU A CA 1
ATOM 893 C C . GLU A 1 115 ? -8.703 -1.029 19.639 1.00 95.06 115 GLU A C 1
ATOM 895 O O . GLU A 1 115 ? -7.654 -1.659 19.736 1.00 95.06 115 GLU A O 1
ATOM 900 N N . GLU A 1 116 ? -9.442 -1.053 18.535 1.00 96.75 116 GLU A N 1
ATOM 901 C CA . GLU A 1 116 ? -9.057 -1.773 17.324 1.00 96.75 116 GLU A CA 1
ATOM 902 C C . GLU A 1 116 ? -7.793 -1.191 16.693 1.00 96.75 116 GLU A C 1
ATOM 904 O O . GLU A 1 116 ? -6.926 -1.966 16.308 1.00 96.75 116 GLU A O 1
ATOM 909 N N . GLN A 1 117 ? -7.640 0.135 16.663 1.00 97.50 117 GLN A N 1
ATOM 910 C CA . GLN A 1 117 ? -6.434 0.812 16.175 1.00 97.50 117 GLN A CA 1
ATOM 911 C C . GLN A 1 117 ? -5.192 0.375 16.959 1.00 97.50 117 GLN A C 1
ATOM 913 O O . GLN A 1 117 ? -4.224 -0.108 16.371 1.00 97.50 117 GLN A O 1
ATOM 918 N N . ARG A 1 118 ? -5.255 0.426 18.297 1.00 94.81 118 ARG A N 1
ATOM 919 C CA . ARG A 1 118 ? -4.175 -0.061 19.171 1.00 94.81 118 ARG A CA 1
ATOM 920 C C . ARG A 1 118 ? -3.887 -1.543 18.968 1.00 94.81 118 ARG A C 1
ATOM 922 O O . ARG A 1 118 ? -2.727 -1.946 18.900 1.00 94.81 118 ARG A O 1
ATOM 929 N N . ARG A 1 119 ? -4.935 -2.366 18.869 1.00 96.00 119 ARG A N 1
ATOM 930 C CA . ARG A 1 119 ? -4.787 -3.803 18.608 1.00 96.00 119 ARG A CA 1
ATOM 931 C C . ARG A 1 119 ? -4.111 -4.043 17.264 1.00 96.00 119 ARG A C 1
ATOM 933 O O . ARG A 1 119 ? -3.167 -4.818 17.227 1.00 96.00 119 ARG A O 1
ATOM 940 N N . ALA A 1 120 ? -4.549 -3.375 16.199 1.00 96.31 120 ALA A N 1
ATOM 941 C CA . ALA A 1 120 ? -3.965 -3.482 14.868 1.00 96.31 120 ALA A CA 1
ATOM 942 C C . ALA A 1 120 ? -2.495 -3.048 14.871 1.00 96.31 120 ALA A C 1
ATOM 944 O O . ALA A 1 120 ? -1.641 -3.802 14.414 1.00 96.31 120 ALA A O 1
ATOM 945 N N . GLY A 1 121 ? -2.181 -1.892 15.463 1.00 95.50 121 GLY A N 1
ATOM 946 C CA . GLY A 1 121 ? -0.815 -1.374 15.558 1.00 95.50 121 GLY A CA 1
ATOM 947 C C . GLY A 1 121 ? 0.149 -2.309 16.293 1.00 95.50 121 GLY A C 1
ATOM 948 O O . GLY A 1 121 ? 1.312 -2.412 15.903 1.00 95.50 121 GLY A O 1
ATOM 949 N N . ALA A 1 122 ? -0.338 -3.029 17.310 1.00 94.69 122 ALA A N 1
ATOM 950 C CA . ALA A 1 122 ? 0.440 -3.971 18.116 1.00 94.69 122 ALA A CA 1
ATOM 951 C C . ALA A 1 122 ? 0.571 -5.384 17.510 1.00 94.69 122 ALA A C 1
ATOM 953 O O . ALA A 1 122 ? 1.383 -6.179 18.000 1.00 94.69 122 ALA A O 1
ATOM 954 N N . ILE A 1 123 ? -0.193 -5.726 16.463 1.00 93.12 123 ILE A N 1
ATOM 955 C CA . ILE A 1 123 ? -0.067 -7.029 15.793 1.00 93.12 123 ILE A CA 1
ATOM 956 C C . ILE A 1 123 ? 1.339 -7.160 15.232 1.00 93.12 123 ILE A C 1
ATOM 958 O O . ILE A 1 123 ? 1.797 -6.309 14.475 1.00 93.12 123 ILE A O 1
ATOM 962 N N . THR A 1 124 ? 2.015 -8.232 15.633 1.00 93.00 124 THR A N 1
ATOM 963 C CA . THR A 1 124 ? 3.435 -8.455 15.381 1.00 93.00 124 THR A CA 1
ATOM 964 C C . THR A 1 124 ? 3.641 -9.820 14.744 1.00 93.00 124 THR A C 1
ATOM 966 O O . THR A 1 124 ? 3.035 -10.805 15.162 1.00 93.00 124 THR A O 1
ATOM 969 N N . ASP A 1 125 ? 4.530 -9.871 13.759 1.00 91.69 125 ASP A N 1
ATOM 970 C CA . ASP A 1 125 ? 5.098 -11.102 13.213 1.00 91.69 125 ASP A CA 1
ATOM 971 C C . ASP A 1 125 ? 6.635 -11.017 13.219 1.00 91.69 125 A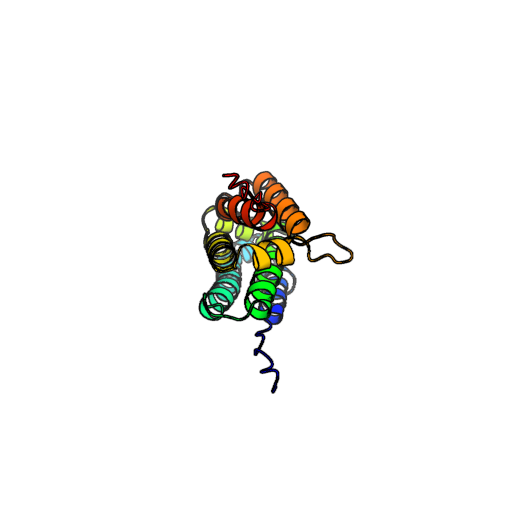SP A C 1
ATOM 973 O O . ASP A 1 125 ? 7.231 -10.141 13.850 1.00 91.69 125 ASP A O 1
ATOM 977 N N . GLU A 1 126 ? 7.293 -11.922 12.499 1.00 90.75 126 GLU A N 1
ATOM 978 C CA . GLU A 1 126 ? 8.752 -11.960 12.340 1.00 90.75 126 GLU A CA 1
ATOM 979 C C . GLU A 1 126 ? 9.368 -10.660 11.776 1.00 90.75 126 GLU A C 1
ATOM 981 O O . GLU A 1 126 ? 10.565 -10.431 11.936 1.00 90.75 126 GLU A O 1
ATOM 986 N N . LYS A 1 127 ? 8.569 -9.800 11.127 1.00 88.44 127 LYS A N 1
ATOM 987 C CA . LYS A 1 127 ? 8.997 -8.538 10.500 1.00 88.44 127 LYS A CA 1
ATOM 988 C C . LYS A 1 127 ? 8.648 -7.313 11.352 1.00 88.44 127 LYS A C 1
ATOM 990 O O . LYS A 1 127 ? 8.809 -6.189 10.878 1.00 88.44 127 LYS A O 1
ATOM 995 N N . GLY A 1 128 ? 8.172 -7.516 12.581 1.00 92.62 128 GLY A N 1
ATOM 996 C CA . GLY A 1 128 ? 7.792 -6.457 13.515 1.00 92.62 128 GLY A CA 1
ATOM 997 C C . GLY A 1 128 ? 6.295 -6.154 13.521 1.00 92.62 128 GLY A C 1
ATOM 998 O O . GLY A 1 128 ? 5.483 -6.876 12.932 1.00 92.62 128 GLY A O 1
ATOM 999 N N . SER A 1 129 ? 5.923 -5.088 14.230 1.00 96.19 129 SER A N 1
ATOM 1000 C CA . SER A 1 129 ? 4.521 -4.703 14.377 1.00 96.19 129 SER A CA 1
ATOM 1001 C C . SER A 1 129 ? 3.950 -4.058 1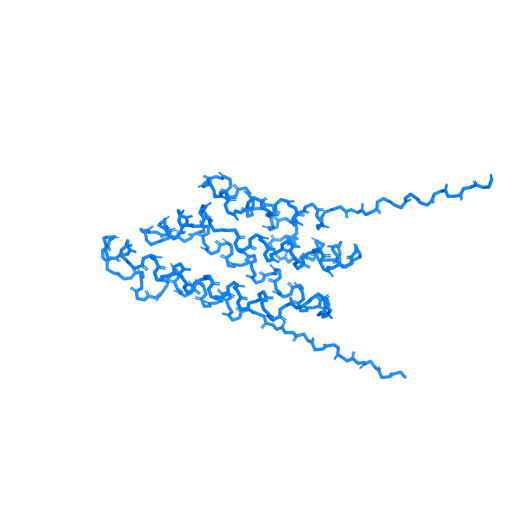3.109 1.00 96.19 129 SER A C 1
ATOM 1003 O O . SER A 1 129 ? 4.701 -3.564 12.262 1.00 96.19 129 SER A O 1
ATOM 1005 N N . LEU A 1 130 ? 2.622 -4.024 12.964 1.00 95.88 130 LEU A N 1
ATOM 1006 C CA . LEU A 1 130 ? 1.981 -3.325 11.846 1.00 95.88 130 LEU A CA 1
ATOM 1007 C C . LEU A 1 130 ? 2.388 -1.846 11.811 1.00 95.88 130 LEU A C 1
ATOM 1009 O O . LEU A 1 130 ? 2.762 -1.351 10.751 1.00 95.88 130 LEU A O 1
ATOM 1013 N N . ALA A 1 131 ? 2.423 -1.174 12.966 1.00 96.56 131 ALA A N 1
ATOM 1014 C CA . ALA A 1 131 ? 2.886 0.210 13.062 1.00 96.56 131 ALA A CA 1
ATOM 1015 C C . ALA A 1 131 ? 4.345 0.372 12.591 1.00 96.56 131 ALA A C 1
ATOM 1017 O O . ALA A 1 131 ? 4.641 1.270 11.807 1.00 96.56 131 ALA A O 1
ATOM 1018 N N . MET A 1 132 ? 5.253 -0.537 12.976 1.00 96.81 132 MET A N 1
ATOM 1019 C CA . MET A 1 132 ? 6.643 -0.515 12.488 1.00 96.81 132 MET A CA 1
ATOM 1020 C C . MET A 1 132 ? 6.728 -0.691 10.968 1.00 96.81 132 MET A C 1
ATOM 1022 O O . MET A 1 132 ? 7.562 -0.071 10.310 1.00 96.81 132 MET A O 1
ATOM 1026 N N . LYS A 1 133 ? 5.867 -1.532 10.387 1.00 97.56 133 LYS A N 1
ATOM 1027 C CA . LYS A 1 133 ? 5.830 -1.740 8.936 1.00 97.56 133 LYS A CA 1
ATOM 1028 C C . LYS A 1 133 ? 5.282 -0.516 8.198 1.00 97.56 133 LYS A C 1
ATOM 1030 O O . LYS A 1 133 ? 5.804 -0.209 7.130 1.00 97.56 133 LYS A O 1
ATOM 1035 N N . VAL A 1 134 ? 4.277 0.173 8.749 1.00 97.56 134 VAL A N 1
ATOM 1036 C CA . VAL A 1 134 ? 3.773 1.447 8.201 1.00 97.56 134 VAL A CA 1
ATOM 1037 C C . VAL A 1 134 ? 4.865 2.513 8.270 1.00 97.56 134 VAL A C 1
ATOM 1039 O O . VAL A 1 134 ? 5.142 3.144 7.258 1.00 97.56 134 VAL A O 1
ATOM 1042 N N . HIS A 1 135 ? 5.561 2.639 9.405 1.00 97.19 135 HIS A N 1
ATOM 1043 C CA . HIS A 1 135 ? 6.709 3.543 9.541 1.00 97.19 135 HIS A CA 1
ATOM 1044 C C . HIS A 1 135 ? 7.773 3.284 8.471 1.00 97.19 135 HIS A C 1
ATOM 1046 O O . HIS A 1 135 ? 8.212 4.211 7.801 1.00 97.19 135 HIS A O 1
ATOM 1052 N N . TRP A 1 136 ? 8.156 2.020 8.263 1.00 97.38 136 TRP A N 1
ATOM 1053 C CA . TRP A 1 136 ? 9.113 1.666 7.215 1.00 97.38 136 TRP A CA 1
ATOM 1054 C C . TRP A 1 136 ? 8.635 2.108 5.824 1.00 97.38 136 TRP A C 1
ATOM 1056 O O . TRP A 1 136 ? 9.430 2.620 5.045 1.00 97.38 136 TRP A O 1
ATOM 1066 N N . VAL A 1 137 ? 7.345 1.936 5.506 1.00 97.50 137 VAL A N 1
ATOM 1067 C CA . VAL A 1 137 ? 6.779 2.388 4.224 1.00 97.50 137 VAL A CA 1
ATOM 1068 C C . VAL A 1 137 ? 6.838 3.910 4.095 1.00 97.50 137 VAL A C 1
ATOM 1070 O O . VAL A 1 137 ? 7.224 4.388 3.033 1.00 97.50 137 VAL A O 1
ATOM 1073 N N . CYS A 1 138 ? 6.534 4.660 5.158 1.00 96.75 138 CYS A N 1
ATOM 1074 C CA . CYS A 1 138 ? 6.672 6.118 5.166 1.00 96.75 138 CYS A CA 1
ATOM 1075 C C . CYS A 1 138 ? 8.117 6.556 4.875 1.00 96.75 138 CYS A C 1
ATOM 1077 O O . CYS A 1 138 ? 8.327 7.399 4.007 1.00 96.75 138 CYS A O 1
ATOM 1079 N N . ASP A 1 139 ? 9.109 5.950 5.536 1.00 96.62 139 ASP A N 1
ATOM 1080 C CA . ASP A 1 139 ? 10.525 6.290 5.328 1.00 96.62 139 ASP A CA 1
ATOM 1081 C C . ASP A 1 139 ? 10.980 6.004 3.889 1.00 96.62 139 ASP A C 1
ATOM 1083 O O . ASP A 1 139 ? 11.706 6.788 3.278 1.00 96.62 139 ASP A O 1
ATOM 1087 N N . GLN A 1 140 ? 10.562 4.865 3.328 1.00 96.44 140 GLN A N 1
ATOM 1088 C CA . GLN A 1 140 ? 10.897 4.511 1.948 1.00 96.44 140 GLN A CA 1
ATOM 1089 C C . GLN A 1 140 ? 10.210 5.436 0.939 1.00 96.44 140 GLN A C 1
ATOM 1091 O O . GLN A 1 140 ? 10.834 5.837 -0.042 1.00 96.44 140 GLN A O 1
ATOM 1096 N N . ALA A 1 141 ? 8.945 5.792 1.175 1.00 95.19 141 ALA A N 1
ATOM 1097 C CA . ALA A 1 141 ? 8.211 6.721 0.323 1.00 95.19 141 ALA A CA 1
ATOM 1098 C C . ALA A 1 141 ? 8.855 8.115 0.323 1.00 95.19 141 ALA A C 1
ATOM 1100 O O . ALA A 1 141 ? 9.029 8.705 -0.744 1.00 95.19 141 ALA A O 1
ATOM 1101 N N . GLU A 1 142 ? 9.293 8.600 1.489 1.00 93.81 142 GLU A N 1
ATOM 1102 C CA . GLU A 1 142 ? 10.043 9.852 1.620 1.00 93.81 142 GLU A CA 1
ATOM 1103 C C . GLU A 1 142 ? 11.369 9.797 0.847 1.00 93.81 142 GLU A C 1
ATOM 1105 O O . GLU A 1 142 ? 11.678 10.713 0.086 1.00 93.81 142 GLU A O 1
ATOM 1110 N N . GLY A 1 143 ? 12.106 8.684 0.942 1.00 92.69 143 GLY A N 1
ATOM 1111 C CA . GLY A 1 143 ? 13.335 8.461 0.170 1.00 92.69 143 GLY A CA 1
ATOM 1112 C C . GLY A 1 143 ? 13.145 8.483 -1.355 1.00 92.69 143 GLY A C 1
ATOM 1113 O O . GLY A 1 143 ? 14.103 8.732 -2.090 1.00 92.69 143 GLY A O 1
ATOM 1114 N N . HIS A 1 144 ? 11.918 8.262 -1.831 1.00 89.81 144 HIS A N 1
ATOM 1115 C CA . HIS A 1 144 ? 11.531 8.323 -3.241 1.00 89.81 144 HIS A CA 1
ATOM 1116 C C . HIS A 1 144 ? 10.710 9.571 -3.611 1.00 89.81 144 HIS A C 1
ATOM 1118 O O . HIS A 1 144 ? 10.291 9.686 -4.761 1.00 89.81 144 HIS A O 1
ATOM 1124 N N . CYS A 1 145 ? 10.502 10.510 -2.681 1.00 92.06 145 CYS A N 1
ATOM 1125 C CA . CYS A 1 145 ? 9.679 11.711 -2.866 1.00 92.06 145 CYS A CA 1
ATOM 1126 C C . CYS A 1 145 ? 8.222 11.422 -3.295 1.00 92.06 145 CYS A C 1
ATOM 1128 O O . CYS A 1 145 ? 7.642 12.184 -4.072 1.00 92.06 145 CYS A O 1
ATOM 1130 N N . LEU A 1 146 ? 7.624 10.328 -2.809 1.00 93.38 146 LEU A N 1
ATOM 1131 C CA . LEU A 1 146 ? 6.270 9.905 -3.185 1.00 93.38 146 LEU A CA 1
ATOM 1132 C C . LEU A 1 146 ? 5.196 10.616 -2.350 1.00 93.38 146 LEU A C 1
ATOM 1134 O O . LEU A 1 146 ? 4.668 10.045 -1.400 1.00 93.38 146 LEU A O 1
ATOM 1138 N N . SER A 1 147 ? 4.832 11.843 -2.726 1.00 92.50 147 SER A N 1
ATOM 1139 C CA . SER A 1 147 ? 3.789 12.625 -2.033 1.00 92.50 147 SER A CA 1
ATOM 1140 C C . SER A 1 147 ? 2.411 11.948 -1.991 1.00 92.50 147 SER A C 1
ATOM 1142 O O . SER A 1 147 ? 1.632 12.191 -1.074 1.00 92.50 147 SER A O 1
ATOM 1144 N N . GLY A 1 148 ? 2.108 11.037 -2.923 1.00 92.25 148 GLY A N 1
ATOM 1145 C CA . GLY A 1 148 ? 0.892 10.215 -2.879 1.00 92.25 148 GLY A CA 1
ATOM 1146 C C . GLY A 1 148 ? 0.779 9.324 -1.631 1.00 92.25 148 GLY A C 1
ATOM 1147 O O . GLY A 1 148 ? -0.294 8.814 -1.321 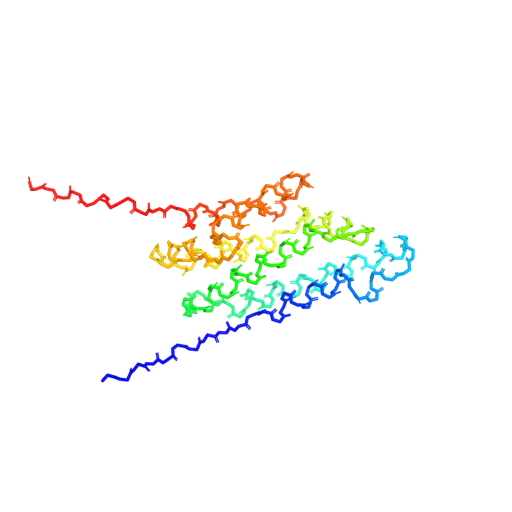1.00 92.25 148 GLY A O 1
ATOM 1148 N N . PHE A 1 149 ? 1.868 9.152 -0.874 1.00 96.12 149 PHE A N 1
ATOM 1149 C CA . PHE A 1 149 ? 1.912 8.344 0.344 1.00 96.12 149 PHE A CA 1
ATOM 1150 C C . PHE A 1 149 ? 1.811 9.186 1.629 1.00 96.12 149 PHE A C 1
ATOM 1152 O O . PHE A 1 149 ? 1.830 8.614 2.720 1.00 96.12 149 PHE A O 1
ATOM 1159 N N . ASP A 1 150 ? 1.680 10.516 1.543 1.00 93.25 150 ASP A N 1
ATOM 1160 C CA . ASP A 1 150 ? 1.750 11.414 2.709 1.00 93.25 150 ASP A CA 1
ATOM 1161 C C . ASP A 1 150 ? 0.724 11.066 3.806 1.00 93.25 150 ASP A C 1
ATOM 1163 O O . ASP A 1 150 ? 1.049 11.097 4.997 1.00 93.25 150 ASP A O 1
ATOM 1167 N N . GLY A 1 151 ? -0.480 10.623 3.422 1.00 94.00 151 GLY A N 1
ATOM 1168 C CA . GLY A 1 151 ? -1.530 10.199 4.359 1.00 94.00 151 GLY A CA 1
ATOM 1169 C C . GLY A 1 151 ? -1.166 8.979 5.220 1.00 94.00 151 GLY A C 1
ATOM 1170 O O . GLY A 1 151 ? -1.777 8.744 6.261 1.00 94.00 151 GLY A O 1
ATOM 1171 N N . LEU A 1 152 ? -0.127 8.212 4.871 1.00 96.38 152 LEU A N 1
ATOM 1172 C CA . LEU A 1 152 ? 0.311 7.074 5.688 1.00 96.38 152 LEU A CA 1
ATOM 1173 C C . LEU A 1 152 ? 0.883 7.492 7.047 1.00 96.38 152 LEU A C 1
ATOM 1175 O O . LEU A 1 152 ? 0.887 6.682 7.979 1.00 96.38 152 LEU A O 1
ATOM 1179 N N . ARG A 1 153 ? 1.313 8.751 7.208 1.00 96.25 153 ARG A N 1
ATOM 1180 C CA . ARG A 1 153 ? 1.689 9.278 8.528 1.00 96.25 153 ARG A CA 1
ATOM 1181 C C . ARG A 1 153 ? 0.486 9.381 9.466 1.00 96.25 153 ARG A C 1
ATOM 1183 O O . ARG A 1 153 ? 0.641 9.100 10.652 1.00 96.25 153 ARG A O 1
ATOM 1190 N N . ASP A 1 154 ? -0.701 9.678 8.943 1.00 96.69 154 ASP A N 1
ATOM 1191 C CA . ASP A 1 154 ? -1.934 9.688 9.737 1.00 96.69 154 ASP A CA 1
ATOM 1192 C C . ASP A 1 154 ? -2.324 8.266 10.148 1.00 96.69 154 ASP A C 1
ATOM 1194 O O . ASP A 1 154 ? -2.691 8.027 11.298 1.00 96.69 154 ASP A O 1
ATOM 1198 N N . VAL A 1 155 ? -2.169 7.293 9.241 1.00 97.38 155 VAL A N 1
ATOM 1199 C CA . VAL A 1 155 ? -2.355 5.868 9.566 1.00 97.38 155 VAL A CA 1
ATOM 1200 C C . VAL A 1 155 ? -1.412 5.456 10.691 1.00 97.38 155 VAL A C 1
ATOM 1202 O O . VAL A 1 155 ? -1.848 4.841 11.662 1.00 97.38 155 VAL A O 1
ATOM 1205 N N . LEU A 1 156 ? -0.128 5.811 10.588 1.00 97.12 156 LEU A N 1
ATOM 1206 C CA . LEU A 1 156 ? 0.851 5.518 11.628 1.00 97.12 156 LEU A CA 1
ATOM 1207 C C . LEU A 1 156 ? 0.429 6.127 12.968 1.00 97.12 156 LEU A C 1
ATOM 1209 O O . LEU A 1 156 ? 0.389 5.398 13.956 1.00 97.12 156 LEU A O 1
ATOM 1213 N N . ALA A 1 157 ? 0.063 7.412 12.984 1.00 96.31 157 ALA A N 1
ATOM 1214 C CA . ALA A 1 157 ? -0.382 8.105 14.188 1.00 96.31 157 ALA A CA 1
ATOM 1215 C C . ALA A 1 157 ? -1.573 7.392 14.843 1.00 96.31 157 ALA A C 1
ATOM 1217 O O . ALA A 1 157 ? -1.512 7.081 16.030 1.00 96.31 157 ALA A O 1
ATOM 1218 N N . LEU A 1 158 ? -2.600 7.027 14.065 1.00 96.06 158 LEU A N 1
ATOM 1219 C CA . LEU A 1 158 ? -3.771 6.291 14.558 1.00 96.06 158 LEU A CA 1
ATOM 1220 C C . LEU A 1 158 ? -3.399 4.933 15.170 1.00 96.06 158 LEU A C 1
ATOM 1222 O O . LEU A 1 158 ? -3.983 4.527 16.170 1.00 96.06 158 LEU A O 1
ATOM 1226 N N . LEU A 1 159 ? -2.431 4.222 14.588 1.00 95.44 159 LEU A N 1
ATOM 1227 C CA . LEU A 1 159 ? -1.998 2.910 15.077 1.00 95.44 159 LEU A CA 1
ATOM 1228 C C . LEU A 1 159 ? -1.064 2.988 16.296 1.00 95.44 159 LEU A C 1
ATOM 1230 O O . LEU A 1 159 ? -0.912 1.988 17.003 1.00 95.44 159 LEU A O 1
ATOM 1234 N N . THR A 1 160 ? -0.423 4.136 16.535 1.00 91.56 160 THR A N 1
ATOM 1235 C CA . THR A 1 160 ? 0.520 4.335 17.647 1.00 91.56 160 THR A CA 1
ATOM 1236 C C . THR A 1 160 ? -0.066 5.098 18.826 1.00 91.56 160 THR A C 1
ATOM 1238 O O . THR A 1 160 ? 0.375 4.868 19.953 1.00 91.56 160 THR A O 1
ATOM 1241 N N . ASP A 1 161 ? -1.042 5.983 18.603 1.00 79.12 161 ASP A N 1
ATOM 1242 C CA . ASP A 1 161 ? -1.622 6.776 19.682 1.00 79.12 161 ASP A CA 1
ATOM 1243 C C . ASP A 1 161 ? -2.508 5.907 20.576 1.00 79.12 161 ASP A C 1
ATOM 1245 O O . ASP A 1 161 ? -3.563 5.386 20.199 1.00 79.12 161 ASP A O 1
ATOM 1249 N N . ALA A 1 162 ? -2.078 5.774 21.827 1.00 46.06 162 ALA A N 1
ATOM 1250 C CA . ALA A 1 162 ? -2.979 5.399 22.892 1.00 46.06 162 ALA A CA 1
ATOM 1251 C C . ALA A 1 162 ? -3.836 6.623 23.237 1.00 46.06 162 ALA A C 1
ATOM 1253 O O . ALA A 1 162 ? -3.267 7.679 23.509 1.00 46.06 162 ALA A O 1
ATOM 1254 N N . PRO A 1 163 ? -5.178 6.522 23.309 1.00 42.72 163 PRO A N 1
ATOM 1255 C CA . PRO A 1 163 ? -5.925 7.509 24.058 1.00 42.72 163 PRO A CA 1
ATOM 1256 C C . PRO A 1 163 ? -5.428 7.412 25.499 1.00 42.72 163 PRO A C 1
ATOM 1258 O O . PRO A 1 163 ? -5.718 6.441 26.208 1.00 42.72 163 PRO A O 1
ATOM 1261 N N . ASP A 1 164 ? -4.634 8.399 25.904 1.00 43.78 164 ASP A N 1
ATOM 1262 C CA . ASP A 1 164 ? -4.341 8.651 27.301 1.00 43.78 164 ASP A CA 1
ATOM 1263 C C . ASP A 1 164 ? -5.692 8.708 28.019 1.00 43.78 164 ASP A C 1
ATOM 1265 O O . ASP A 1 164 ? -6.583 9.486 27.655 1.00 43.78 164 ASP A O 1
ATOM 1269 N N . ARG A 1 165 ? -5.908 7.801 28.977 1.00 42.97 165 ARG A N 1
ATOM 1270 C CA . ARG A 1 165 ? -7.127 7.815 29.783 1.00 42.97 165 ARG A CA 1
ATOM 1271 C C . ARG A 1 165 ? -7.034 9.009 30.722 1.00 42.97 165 ARG A C 1
ATOM 1273 O O . ARG A 1 165 ? -6.769 8.851 31.907 1.00 42.97 165 ARG A O 1
ATOM 1280 N N . GLY A 1 166 ? -7.378 10.185 30.214 1.00 44.03 166 GLY A N 1
ATOM 1281 C CA . GLY A 1 166 ? -7.802 11.329 31.009 1.00 44.03 166 GLY A CA 1
ATOM 1282 C C . GLY A 1 166 ? -9.183 11.088 31.627 1.00 44.03 166 GLY A C 1
ATOM 1283 O O . GLY A 1 166 ? -10.113 11.851 31.391 1.00 44.03 166 GLY A O 1
ATOM 1284 N N . GLN A 1 167 ? -9.341 10.007 32.395 1.00 47.81 167 GLN A N 1
ATOM 1285 C CA . GLN A 1 167 ? -10.359 9.912 33.435 1.00 47.81 167 GLN A CA 1
ATOM 1286 C C . GLN A 1 167 ? -9.658 10.101 34.779 1.00 47.81 167 GLN A C 1
ATOM 1288 O O . GLN A 1 167 ? -9.348 9.140 35.474 1.00 47.81 167 GLN A O 1
ATOM 1293 N N . GLU A 1 168 ? -9.467 11.357 35.169 1.00 42.28 168 GLU A N 1
ATOM 1294 C CA . GLU A 1 168 ? -9.529 11.716 36.582 1.00 42.28 168 GLU A CA 1
ATOM 1295 C C . GLU A 1 168 ? -10.633 12.764 36.746 1.00 42.28 168 GLU A C 1
ATOM 1297 O O . GLU A 1 168 ? -10.410 13.950 36.953 1.00 42.28 168 GLU A O 1
ATOM 1302 N N . THR A 1 169 ? -11.881 12.303 36.630 1.00 54.66 169 THR A N 1
ATOM 1303 C CA . THR A 1 169 ? -12.938 12.877 37.459 1.00 54.66 169 THR A CA 1
ATOM 1304 C C . THR A 1 169 ? -12.592 12.518 38.895 1.00 54.66 169 THR A C 1
ATOM 1306 O O . THR A 1 169 ? -12.706 11.352 39.288 1.00 54.66 169 THR A O 1
ATOM 1309 N N . ARG A 1 170 ? -12.173 13.503 39.682 1.00 35.16 170 ARG A N 1
ATOM 1310 C CA . ARG A 1 170 ? -12.240 13.414 41.137 1.00 35.16 170 ARG A CA 1
ATOM 1311 C C . ARG A 1 170 ? -13.115 14.544 41.684 1.00 35.16 170 ARG A C 1
ATOM 1313 O O . ARG A 1 170 ? -13.135 15.613 41.078 1.00 35.16 170 ARG A O 1
ATOM 1320 N N . PRO A 1 171 ? -13.897 14.232 42.731 1.00 49.34 171 PRO A N 1
ATOM 1321 C CA . PRO A 1 171 ? -15.026 15.025 43.212 1.00 49.34 171 PRO A CA 1
ATOM 1322 C C . PRO A 1 171 ? -14.623 16.367 43.821 1.00 49.34 171 PRO A C 1
ATOM 1324 O O . PRO A 1 171 ? -13.473 16.479 44.304 1.00 49.34 171 PRO A O 1
#

Sequence (171 aa):
MRMVRERVVDFNEYAVTAWHVLNTSEYTEGSGSKQYEASFEARS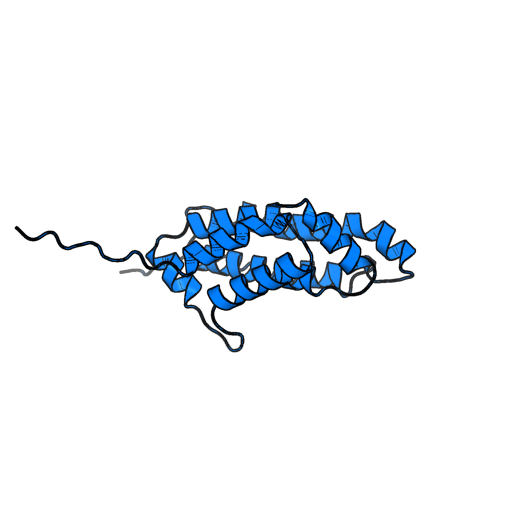DVIDCINSIGEETKAESSFGTKLSALETLLKIAKTILIAGDTLGREVRLEFQHESCLADIMVYVAQSMTPEEQRRAGAITDEKGSLAMKVHWVCDQAEGHCLSGFDGLRDVLALLTDAPDRGQETRP

Radius of gyration: 17.76 Å; chains: 1; bounding box: 39×33×67 Å

Organism: NCBI:txid37992

Secondary structure (DSSP, 8-state):
-----PPPP--HHHHHHHHHHHHTSGGGSS-HHHHHHHHHHHHHHHHHHHHHHHHH--TTS-HHHHHHHHHHHHHHHHHHHH--HHHHHHHHHHTTT--HHHHHHHHHHHTS-HHHHHHHHH-EETTEEHHHHHHHHHHHHHHTT-GGGTTHHHHHHHHH-----------

pLDDT: mean 91.35, std 14.6, range [35.16, 98.69]

Foldseek 3Di:
DDPPPADADALQVLLVQLLCLQPPDPLPDDDLVSVLVCLVVSLVSNLVSLVVLLVPQDLPHDLNNLLNSLVSLLSSLVSLLPRDGSNSLNSLVVLLPAQSSLVSLLVSLVSDDLVSLQVQQQDADPVGGSLVSLVVSVVSCVVSNRNSNVSSVVSSCSNPDDPPPPPPPDD